Protein AF-A0A494BBL6-F1 (afdb_monomer_lite)

Foldseek 3Di:
DVLLVLVVVLVQVLCCVVPVPWDQPQDDPVLSVVLVVQLVQQALVFDDPVRDPLVVNQVVVCVRTPCSVVDDSVSVRVSSNVSSVVSVVVVVVVVVPDPPPDPPDD

Radius of gyration: 16.4 Å; chains: 1; bounding box: 32×55×35 Å

pLDDT: mean 82.19, std 13.13, range [45.22, 91.94]

Organism: Mus musculus (NCBI:txid10090)

InterPro domains:
  IPR060584 CUEDC2, N-terminal domain [PF27983] (4-101)

Sequence (106 aa):
MELERIVGSALLTFVQAHLPEADLSGLDEVIFSYVLGVLEDLGPSGPSEENFDMEAFTEMMEAYVPGFAHIPRGIIGDMMQKLSVQLSDARNKENLHPQSSCVQGQ

Secondary structure (DSSP, 8-state):
-HHHHHHHHHHHHHHHHH-TT--STT--HHHHHHHHHHHHHH-TT---TTT--HHHHHHHHHHHSTTGGGS-HHHHHHHHHHHHHHHHHHHHHHHT----------

Structure (mmCIF, N/CA/C/O backbone):
data_AF-A0A494BBL6-F1
#
_entry.id   AF-A0A494BBL6-F1
#
loop_
_atom_site.group_PDB
_atom_site.id
_atom_site.type_symbol
_atom_site.label_atom_id
_atom_site.label_alt_id
_atom_site.label_comp_id
_atom_site.label_asym_id
_atom_site.label_entity_id
_atom_site.label_seq_id
_atom_site.pdbx_PDB_ins_code
_atom_site.Cartn_x
_atom_site.Cartn_y
_atom_site.Cartn_z
_atom_site.occupancy
_atom_site.B_iso_or_equiv
_atom_site.auth_seq_id
_atom_site.auth_comp_id
_atom_site.auth_asym_id
_atom_site.auth_atom_id
_atom_site.pdbx_PDB_model_num
ATOM 1 N N . MET A 1 1 ? 2.565 14.249 0.331 1.00 68.62 1 MET A N 1
ATOM 2 C CA . MET A 1 1 ? 3.335 14.277 -0.935 1.00 68.62 1 MET A CA 1
ATOM 3 C C . MET A 1 1 ? 2.499 13.597 -2.026 1.00 68.62 1 MET A C 1
ATOM 5 O O . MET A 1 1 ? 1.539 12.916 -1.679 1.00 68.62 1 MET A O 1
ATOM 9 N N . GLU A 1 2 ? 2.738 13.834 -3.322 1.00 82.62 2 GLU A N 1
ATOM 10 C CA . GLU A 1 2 ? 1.906 13.235 -4.393 1.00 82.62 2 GLU A CA 1
ATOM 11 C C . GLU A 1 2 ? 2.046 11.703 -4.440 1.00 82.62 2 GLU A C 1
ATOM 13 O O . GLU A 1 2 ? 1.041 10.995 -4.464 1.00 82.62 2 GLU A O 1
ATOM 18 N N . LEU A 1 3 ? 3.276 11.194 -4.311 1.00 83.88 3 LEU A N 1
ATOM 19 C CA . LEU A 1 3 ? 3.571 9.757 -4.259 1.00 83.88 3 LEU A CA 1
ATOM 20 C C . LEU A 1 3 ? 2.823 9.042 -3.121 1.00 83.88 3 LEU A C 1
ATOM 22 O O . LEU A 1 3 ? 2.198 8.012 -3.354 1.00 83.88 3 LEU A O 1
ATOM 26 N N . GLU A 1 4 ? 2.815 9.609 -1.912 1.00 85.62 4 GLU A N 1
ATOM 27 C CA . GLU A 1 4 ? 2.078 9.046 -0.769 1.00 85.62 4 GLU A CA 1
ATOM 28 C C . GLU A 1 4 ? 0.574 8.943 -1.046 1.00 85.62 4 GLU A C 1
ATOM 30 O O . GLU A 1 4 ? -0.056 7.964 -0.657 1.00 85.62 4 GLU A O 1
ATOM 35 N N . ARG A 1 5 ? -0.015 9.918 -1.759 1.00 86.19 5 ARG A N 1
ATOM 36 C CA . ARG A 1 5 ? -1.436 9.844 -2.135 1.00 86.19 5 ARG A CA 1
ATOM 37 C C . ARG A 1 5 ? -1.700 8.725 -3.130 1.00 86.19 5 ARG A C 1
ATOM 39 O O . ARG A 1 5 ? -2.725 8.062 -3.016 1.00 86.19 5 ARG A O 1
ATOM 46 N N . ILE A 1 6 ? -0.803 8.522 -4.093 1.00 89.38 6 ILE A N 1
ATOM 47 C CA . ILE A 1 6 ? -0.920 7.442 -5.081 1.00 89.38 6 ILE A CA 1
ATOM 48 C C . ILE A 1 6 ? -0.834 6.092 -4.375 1.00 89.38 6 ILE A C 1
ATOM 50 O O . ILE A 1 6 ? -1.716 5.254 -4.555 1.00 89.38 6 ILE A O 1
ATOM 54 N N . VAL A 1 7 ? 0.180 5.915 -3.522 1.00 89.19 7 VAL A N 1
ATOM 55 C CA . VAL A 1 7 ? 0.366 4.698 -2.723 1.00 89.19 7 VAL A CA 1
ATOM 56 C C . VAL A 1 7 ? -0.845 4.459 -1.836 1.00 89.19 7 VAL A C 1
ATOM 58 O O . VAL A 1 7 ? -1.446 3.395 -1.921 1.00 89.19 7 VAL A O 1
ATOM 61 N N . GLY A 1 8 ? -1.265 5.459 -1.060 1.00 88.69 8 GLY A N 1
ATOM 62 C CA . GLY A 1 8 ? -2.414 5.350 -0.165 1.00 88.69 8 GLY A CA 1
ATOM 63 C C . GLY A 1 8 ? -3.716 5.041 -0.898 1.00 88.69 8 GLY A C 1
ATOM 64 O O . GLY A 1 8 ? -4.464 4.170 -0.469 1.00 88.69 8 GLY A O 1
ATOM 65 N N . SER A 1 9 ? -3.978 5.686 -2.037 1.00 89.81 9 SER A N 1
ATOM 66 C CA . SER A 1 9 ? -5.194 5.439 -2.819 1.00 89.81 9 SER A CA 1
ATOM 67 C C . SER A 1 9 ? -5.213 4.041 -3.442 1.00 89.81 9 SER A C 1
ATOM 69 O O . SER A 1 9 ? -6.256 3.382 -3.438 1.00 89.81 9 SER A O 1
ATOM 71 N N . ALA A 1 10 ? -4.080 3.573 -3.963 1.00 89.88 10 ALA A N 1
ATOM 72 C CA . ALA A 1 10 ? -3.972 2.243 -4.549 1.00 89.88 10 ALA A CA 1
ATOM 73 C C . ALA A 1 10 ? -4.017 1.142 -3.480 1.00 89.88 10 ALA A C 1
ATOM 75 O O . ALA A 1 10 ? -4.743 0.167 -3.668 1.00 89.88 10 ALA A O 1
ATOM 76 N N . LEU A 1 11 ? -3.335 1.323 -2.342 1.00 89.25 11 LEU A N 1
ATOM 77 C CA . LEU A 1 11 ? -3.452 0.422 -1.194 1.00 89.25 11 LEU A CA 1
ATOM 78 C C . LEU A 1 11 ? -4.880 0.376 -0.665 1.00 89.25 11 LEU A C 1
ATOM 80 O O . LEU A 1 11 ? -5.377 -0.711 -0.405 1.00 89.25 11 LEU A O 1
ATOM 84 N N . LEU A 1 12 ? -5.565 1.518 -0.556 1.00 89.31 12 LEU A N 1
ATOM 85 C CA . LEU A 1 12 ? -6.955 1.554 -0.094 1.00 89.31 12 LEU A CA 1
ATOM 86 C C . LEU A 1 12 ? -7.856 0.753 -1.024 1.00 89.31 12 LEU A C 1
ATOM 88 O O . LEU A 1 12 ? -8.627 -0.084 -0.571 1.00 89.31 12 LEU A O 1
ATOM 92 N N . THR A 1 13 ? -7.714 0.973 -2.330 1.00 90.81 13 THR A N 1
ATOM 93 C CA . THR A 1 13 ? -8.487 0.254 -3.347 1.00 90.81 13 THR A CA 1
ATOM 94 C C . THR A 1 13 ? -8.212 -1.249 -3.290 1.00 90.81 13 THR A C 1
ATOM 96 O O . THR A 1 13 ? -9.136 -2.053 -3.376 1.00 90.81 13 THR A O 1
ATOM 99 N N . PHE A 1 14 ? -6.946 -1.634 -3.122 1.00 91.06 14 PHE A N 1
ATOM 100 C CA . PHE A 1 14 ? -6.529 -3.028 -3.017 1.00 91.06 14 PHE A CA 1
ATOM 101 C C . PHE A 1 14 ? -7.078 -3.701 -1.759 1.00 91.06 14 PHE A C 1
ATOM 103 O O . PHE A 1 14 ? -7.701 -4.759 -1.836 1.00 91.06 14 PHE A O 1
ATOM 110 N N . VAL A 1 15 ? -6.883 -3.065 -0.606 1.00 89.62 15 VAL A N 1
ATOM 111 C CA . VAL A 1 15 ? -7.350 -3.571 0.680 1.00 89.62 15 VAL A CA 1
ATOM 112 C C . VAL A 1 15 ? -8.865 -3.672 0.672 1.00 89.62 15 VAL A C 1
ATOM 114 O O . VAL A 1 15 ? -9.367 -4.739 0.972 1.00 89.62 15 VAL A O 1
ATOM 117 N N . GLN A 1 16 ? -9.606 -2.669 0.202 1.00 89.44 16 GLN A N 1
ATOM 118 C CA . GLN A 1 16 ? -11.068 -2.762 0.115 1.00 89.44 16 GLN A CA 1
ATOM 119 C C . GLN A 1 16 ? -11.566 -3.856 -0.841 1.00 89.44 16 GLN A C 1
ATOM 121 O O . GLN A 1 16 ? -12.635 -4.422 -0.613 1.00 89.44 16 GLN A O 1
ATOM 126 N N . ALA A 1 17 ? -10.813 -4.176 -1.898 1.00 91.00 17 ALA A N 1
ATOM 127 C CA . ALA A 1 17 ? -11.179 -5.240 -2.831 1.00 91.00 17 ALA A CA 1
ATOM 128 C C . ALA A 1 17 ? -11.042 -6.647 -2.221 1.00 91.00 17 ALA A C 1
ATOM 130 O O . ALA A 1 17 ? -11.806 -7.543 -2.581 1.00 91.00 17 ALA A O 1
ATOM 131 N N . HIS A 1 18 ? -10.084 -6.845 -1.311 1.00 89.75 18 HIS A N 1
ATOM 132 C CA . HIS A 1 18 ? -9.803 -8.146 -0.688 1.00 89.75 18 HIS A CA 1
ATOM 133 C C . HIS A 1 18 ? -10.327 -8.274 0.749 1.00 89.75 18 HIS A C 1
ATOM 135 O O . HIS A 1 18 ? -10.677 -9.367 1.187 1.00 89.75 18 HIS A O 1
ATOM 141 N N . LEU A 1 19 ? -10.390 -7.159 1.465 1.00 89.25 19 LEU A N 1
ATOM 142 C CA . LEU A 1 19 ? -10.702 -6.999 2.880 1.00 89.25 19 LEU A CA 1
ATOM 143 C C . LEU A 1 19 ? -11.610 -5.761 3.038 1.00 89.25 19 LEU A C 1
ATOM 145 O O . LEU A 1 19 ? -11.155 -4.699 3.460 1.00 89.25 19 LEU A O 1
ATOM 149 N N . PRO A 1 20 ? -12.906 -5.861 2.702 1.00 86.00 20 PRO A N 1
ATOM 150 C CA . PRO A 1 20 ? -13.828 -4.722 2.758 1.00 86.00 20 PRO A CA 1
ATOM 151 C C . PRO A 1 20 ? -14.037 -4.168 4.178 1.00 86.00 20 PRO A C 1
ATOM 153 O O . PRO A 1 20 ? -14.505 -3.044 4.336 1.00 86.00 20 PRO A O 1
ATOM 156 N N . GLU A 1 21 ? -13.706 -4.957 5.201 1.00 84.69 21 GLU A N 1
ATOM 157 C CA . GLU A 1 21 ? -13.775 -4.580 6.617 1.00 84.69 21 GLU A CA 1
ATOM 158 C C . GLU A 1 21 ? -12.481 -3.928 7.125 1.00 84.69 21 GLU A C 1
ATOM 160 O O . GLU A 1 21 ? -12.465 -3.377 8.225 1.00 84.69 21 GLU A O 1
ATOM 165 N N . ALA A 1 22 ? -11.396 -4.002 6.349 1.00 84.06 22 ALA A N 1
ATOM 166 C CA . ALA A 1 22 ? -10.123 -3.420 6.725 1.00 84.06 22 ALA A CA 1
ATOM 167 C C . ALA A 1 22 ? -10.079 -1.934 6.366 1.00 84.06 22 ALA A C 1
ATOM 169 O O . ALA A 1 22 ? -10.544 -1.498 5.311 1.00 84.06 22 ALA A O 1
ATOM 170 N N . ASP A 1 23 ? -9.482 -1.163 7.265 1.00 81.94 23 ASP A N 1
ATOM 171 C CA . ASP A 1 23 ? -9.369 0.279 7.153 1.00 81.94 23 ASP A CA 1
ATOM 172 C C . ASP A 1 23 ? -7.901 0.706 7.227 1.00 81.94 23 ASP A C 1
ATOM 174 O O . ASP A 1 23 ? -7.096 0.106 7.940 1.00 81.94 23 ASP A O 1
ATOM 178 N N . LEU A 1 24 ? -7.554 1.745 6.466 1.00 81.25 24 LEU A N 1
ATOM 179 C CA . LEU A 1 24 ? -6.186 2.256 6.381 1.00 81.25 24 LEU A CA 1
ATOM 180 C C . LEU A 1 24 ? -5.919 3.450 7.302 1.00 81.25 24 LEU A C 1
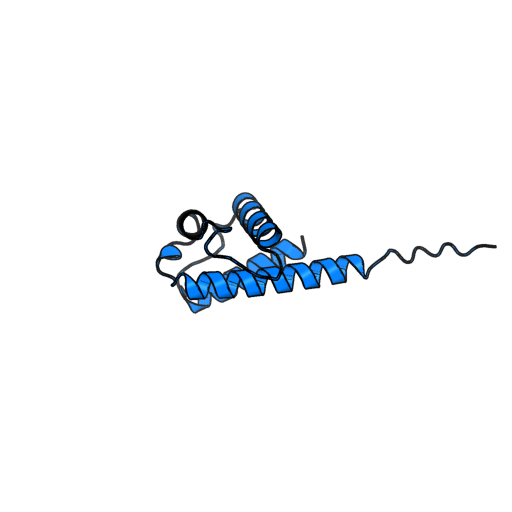ATOM 182 O O . LEU A 1 24 ? -4.834 4.022 7.230 1.00 81.25 24 LEU A O 1
ATOM 186 N N . SER A 1 25 ? -6.850 3.829 8.187 1.00 81.88 25 SER A N 1
ATOM 187 C CA . SER A 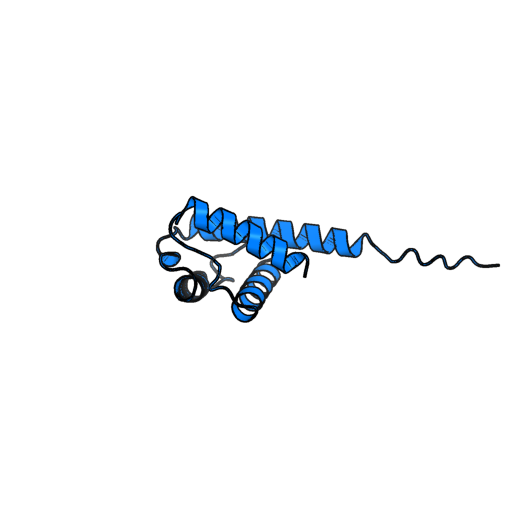1 25 ? -6.616 4.925 9.143 1.00 81.88 25 SER A CA 1
ATOM 188 C C . SER A 1 25 ? -5.509 4.607 10.149 1.00 81.88 25 SER A C 1
ATOM 190 O O . SER A 1 25 ? -5.037 5.515 10.824 1.00 81.88 25 SER A O 1
ATOM 192 N N . GLY A 1 26 ? -5.096 3.339 10.258 1.00 79.69 26 GLY A N 1
ATOM 193 C CA . GLY A 1 26 ? -3.942 2.924 11.054 1.00 79.69 26 GLY A CA 1
ATOM 194 C C . GLY A 1 26 ? -2.591 3.107 10.356 1.00 79.69 26 GLY A C 1
ATOM 195 O O . GLY A 1 26 ? -1.572 2.882 10.996 1.00 79.69 26 GLY A O 1
ATOM 196 N N . LEU A 1 27 ? -2.546 3.475 9.067 1.00 85.75 27 LEU A N 1
ATOM 197 C CA . LEU A 1 27 ? -1.281 3.693 8.363 1.00 85.75 27 LEU A CA 1
ATOM 198 C C . LEU A 1 27 ? -0.669 5.052 8.732 1.00 85.75 27 LEU A C 1
ATOM 200 O O . LEU A 1 27 ? -1.225 6.104 8.418 1.00 85.75 27 LEU A O 1
ATOM 204 N N . ASP A 1 28 ? 0.524 5.017 9.318 1.00 89.19 28 ASP A N 1
ATOM 205 C CA . ASP A 1 28 ? 1.345 6.194 9.613 1.00 89.19 28 ASP A CA 1
ATOM 206 C C . ASP A 1 28 ? 2.397 6.485 8.525 1.00 89.19 28 ASP A C 1
ATOM 208 O O . ASP A 1 28 ? 2.687 5.672 7.645 1.00 89.19 28 ASP A O 1
ATOM 212 N N . GLU A 1 29 ? 3.064 7.637 8.624 1.00 87.69 29 GLU A N 1
ATOM 213 C CA . GLU A 1 29 ? 4.190 8.004 7.748 1.00 87.69 29 GLU A CA 1
ATOM 214 C C . GLU A 1 29 ? 5.300 6.937 7.703 1.00 87.69 29 GLU A C 1
ATOM 216 O O . GLU A 1 29 ? 5.960 6.761 6.681 1.00 87.69 29 GLU A O 1
ATOM 221 N N . VAL A 1 30 ? 5.476 6.181 8.794 1.00 90.62 30 VAL A N 1
ATOM 222 C CA . VAL A 1 30 ? 6.489 5.125 8.912 1.00 90.62 30 VAL A CA 1
ATOM 223 C C . VAL A 1 30 ? 6.225 4.002 7.914 1.00 90.62 30 VAL A C 1
ATOM 225 O O . VAL A 1 30 ? 7.137 3.598 7.191 1.00 90.62 30 VAL A O 1
ATOM 228 N N . ILE A 1 31 ? 4.980 3.520 7.835 1.00 89.69 31 ILE A N 1
ATOM 229 C CA . ILE A 1 31 ? 4.629 2.439 6.910 1.00 89.69 31 ILE A CA 1
ATOM 230 C C . ILE A 1 31 ? 4.586 2.953 5.471 1.00 89.69 31 ILE A C 1
ATOM 232 O O . ILE A 1 31 ? 5.049 2.259 4.571 1.00 89.69 31 ILE A O 1
ATOM 236 N N . PHE A 1 32 ? 4.150 4.197 5.246 1.00 89.44 32 PHE A N 1
ATOM 237 C CA . PHE A 1 32 ? 4.245 4.819 3.923 1.00 89.44 32 PHE A CA 1
ATOM 238 C C . PHE A 1 32 ? 5.690 4.918 3.433 1.00 89.44 32 PHE A C 1
ATOM 240 O O . PHE A 1 32 ? 5.966 4.550 2.293 1.00 89.44 32 PHE A O 1
ATOM 247 N N . SER A 1 33 ? 6.613 5.360 4.287 1.00 90.38 33 SER A N 1
ATOM 248 C CA . SER A 1 33 ? 8.039 5.461 3.965 1.00 90.38 33 SER A CA 1
ATOM 249 C C . SER A 1 33 ? 8.653 4.088 3.675 1.00 90.38 33 SER A C 1
ATOM 251 O O . SER A 1 33 ? 9.372 3.927 2.690 1.00 90.38 33 SER A O 1
ATOM 253 N N . TYR A 1 34 ? 8.296 3.069 4.463 1.00 91.25 34 TYR A N 1
ATOM 254 C CA . TYR A 1 34 ? 8.704 1.685 4.212 1.00 91.25 34 TYR A CA 1
ATOM 255 C C . TYR A 1 34 ? 8.195 1.165 2.859 1.00 91.25 34 TYR A C 1
ATOM 257 O O . TYR A 1 34 ? 8.983 0.680 2.049 1.00 91.25 34 TYR A O 1
ATOM 265 N N . VAL A 1 35 ? 6.893 1.306 2.584 1.00 90.38 35 VAL A N 1
ATOM 266 C CA . VAL A 1 35 ? 6.270 0.857 1.329 1.00 90.38 35 VAL A CA 1
ATOM 267 C C . VAL A 1 35 ? 6.867 1.593 0.130 1.00 90.38 35 VAL A C 1
ATOM 269 O O . VAL A 1 35 ? 7.155 0.969 -0.886 1.00 90.38 35 VAL A O 1
ATOM 272 N N . LEU A 1 36 ? 7.085 2.905 0.236 1.00 89.19 36 LEU A N 1
ATOM 273 C CA . LEU A 1 36 ? 7.744 3.687 -0.809 1.00 89.19 36 LEU A CA 1
ATOM 274 C C . LEU A 1 36 ? 9.166 3.187 -1.066 1.00 89.19 36 LEU A C 1
ATOM 276 O O . LEU A 1 36 ?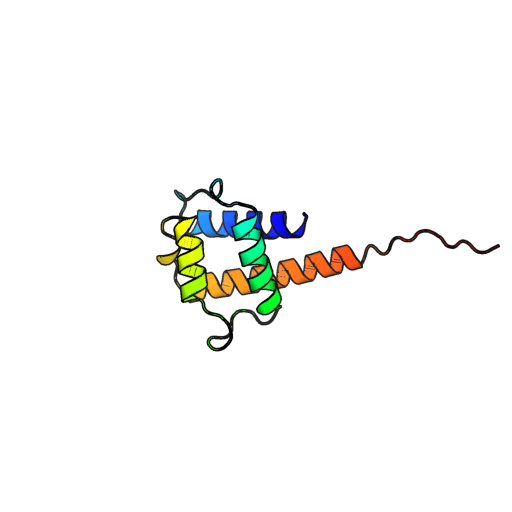 9.495 2.919 -2.216 1.00 89.19 36 LEU A O 1
ATOM 280 N N . GLY A 1 37 ? 9.967 2.986 -0.015 1.00 89.06 37 GLY A N 1
ATOM 281 C CA . GLY A 1 37 ? 11.327 2.460 -0.142 1.00 89.06 37 GLY A CA 1
ATOM 282 C C . GLY A 1 37 ? 11.365 1.084 -0.809 1.00 89.06 37 GLY A C 1
ATOM 283 O O . GLY A 1 37 ? 12.170 0.857 -1.708 1.00 89.06 37 GLY A O 1
ATOM 284 N N . VAL A 1 38 ? 10.434 0.199 -0.442 1.00 89.88 38 VAL A N 1
ATOM 285 C CA . VAL A 1 38 ? 10.243 -1.096 -1.107 1.00 89.88 38 VAL A CA 1
ATOM 286 C C . VAL A 1 38 ? 9.923 -0.911 -2.590 1.00 89.88 38 VAL A C 1
ATOM 288 O O . VAL A 1 38 ? 10.555 -1.524 -3.441 1.00 89.88 38 VAL A O 1
ATOM 291 N N . LEU A 1 39 ? 8.952 -0.065 -2.930 1.00 89.25 39 LEU A N 1
ATOM 292 C CA . LEU A 1 39 ? 8.528 0.130 -4.319 1.00 89.25 39 LEU A CA 1
ATOM 293 C C . LEU A 1 39 ? 9.616 0.781 -5.186 1.00 89.25 39 LEU A C 1
ATOM 295 O O . LEU A 1 39 ? 9.671 0.511 -6.391 1.00 89.25 39 LEU A O 1
ATOM 299 N N . GLU A 1 40 ? 10.466 1.618 -4.587 1.00 86.00 40 GLU A N 1
ATOM 300 C CA . GLU A 1 40 ? 11.650 2.192 -5.228 1.00 86.00 40 GLU A CA 1
ATOM 301 C C . GLU A 1 40 ? 12.745 1.150 -5.477 1.00 86.00 40 GLU A C 1
ATOM 303 O O . GLU A 1 40 ? 13.339 1.169 -6.555 1.00 86.00 40 GLU A O 1
ATOM 308 N N . ASP A 1 41 ? 12.980 0.237 -4.530 1.00 85.94 41 ASP A N 1
ATOM 309 C CA . ASP A 1 41 ? 13.943 -0.863 -4.678 1.00 85.94 41 ASP A CA 1
ATOM 310 C C . ASP A 1 41 ? 13.496 -1.875 -5.745 1.00 85.94 41 ASP A C 1
ATOM 312 O O . ASP A 1 41 ? 14.270 -2.255 -6.623 1.00 85.94 41 ASP A O 1
ATOM 316 N N . LEU A 1 42 ? 12.205 -2.226 -5.739 1.00 85.44 42 LEU A N 1
ATOM 317 C CA . LEU A 1 42 ? 11.592 -3.119 -6.725 1.00 85.44 42 LEU A CA 1
ATOM 318 C C . LEU A 1 42 ? 11.699 -2.590 -8.160 1.00 85.44 42 LEU A C 1
ATOM 320 O O . LEU A 1 42 ? 11.907 -3.352 -9.110 1.00 85.44 42 LEU A O 1
ATOM 324 N N . GLY A 1 43 ? 11.494 -1.283 -8.325 1.00 79.56 43 GLY A N 1
ATOM 325 C CA . GLY A 1 43 ? 11.413 -0.642 -9.629 1.00 79.56 43 GLY A CA 1
ATOM 326 C C . GLY A 1 43 ? 10.296 -1.199 -10.536 1.00 79.56 43 GLY A C 1
ATOM 327 O O . GLY A 1 43 ? 9.477 -2.034 -10.137 1.00 79.56 43 GLY A O 1
ATOM 328 N N . PRO A 1 44 ? 10.248 -0.761 -11.808 1.00 76.56 44 PRO A N 1
ATOM 329 C CA . PRO A 1 44 ? 9.157 -1.092 -12.731 1.00 76.56 44 PRO A CA 1
ATOM 330 C C . PRO A 1 44 ? 9.083 -2.583 -13.100 1.00 76.56 44 PRO A C 1
ATOM 332 O O . PRO A 1 44 ? 8.067 -3.032 -13.628 1.00 76.56 44 PRO A O 1
ATOM 335 N N . SER A 1 45 ? 10.140 -3.350 -12.826 1.00 78.06 45 SER A N 1
ATOM 336 C CA . SER A 1 45 ? 10.178 -4.802 -13.024 1.00 78.06 45 SER A CA 1
ATOM 337 C C . SER A 1 45 ? 9.310 -5.553 -12.003 1.00 78.06 45 SER A C 1
ATOM 339 O O . SER A 1 45 ? 8.810 -6.638 -12.302 1.00 78.06 45 SER A O 1
ATOM 341 N N . GLY A 1 46 ? 9.059 -4.957 -10.832 1.00 78.50 46 GLY A N 1
ATOM 342 C CA . GLY A 1 46 ? 8.289 -5.562 -9.749 1.00 78.50 46 GLY A CA 1
ATOM 343 C C . GLY A 1 46 ? 9.084 -6.575 -8.908 1.00 78.50 46 GLY A C 1
ATOM 344 O O . GLY A 1 46 ? 10.282 -6.774 -9.125 1.00 78.50 46 GLY A O 1
ATOM 345 N N . PRO A 1 47 ? 8.426 -7.218 -7.926 1.00 80.19 47 PRO A N 1
ATOM 346 C CA . PRO A 1 47 ? 9.072 -8.153 -7.007 1.00 80.19 47 PRO A CA 1
ATOM 347 C C . PRO A 1 47 ? 9.594 -9.397 -7.719 1.00 80.19 47 PRO A C 1
ATOM 349 O O . PRO A 1 47 ? 8.830 -10.180 -8.280 1.00 80.19 47 PRO A O 1
ATOM 352 N N . SER A 1 48 ? 10.914 -9.576 -7.660 1.00 72.81 48 SER A N 1
ATOM 353 C CA . SER A 1 48 ? 11.592 -10.824 -8.019 1.00 72.81 48 SER A CA 1
ATOM 354 C C . SER A 1 48 ? 11.705 -11.703 -6.774 1.00 72.81 48 SER A C 1
ATOM 356 O O . SER A 1 48 ? 12.030 -11.182 -5.709 1.00 72.81 48 SER A O 1
ATOM 358 N N . GLU A 1 49 ? 11.484 -13.019 -6.898 1.00 63.91 49 GLU A N 1
ATOM 359 C CA . GLU A 1 49 ? 11.514 -13.958 -5.755 1.00 63.91 49 GLU A CA 1
ATOM 360 C C . GLU A 1 49 ? 12.838 -13.924 -4.965 1.00 63.91 49 GLU A C 1
ATOM 362 O O . GLU A 1 49 ? 12.847 -14.270 -3.791 1.00 63.91 49 GLU A O 1
ATOM 367 N N . GLU A 1 50 ? 13.939 -13.475 -5.578 1.00 66.69 50 GLU A N 1
ATOM 368 C CA . GLU A 1 50 ? 15.264 -13.398 -4.942 1.00 66.69 50 GLU A CA 1
ATOM 369 C C . GLU A 1 50 ? 15.634 -12.005 -4.400 1.00 66.69 50 GLU A C 1
ATOM 371 O O . GLU A 1 50 ? 16.606 -11.890 -3.660 1.00 66.69 50 GLU A O 1
ATOM 376 N N . ASN A 1 51 ? 14.897 -10.946 -4.760 1.00 73.06 51 ASN A N 1
ATOM 377 C CA . ASN A 1 51 ? 15.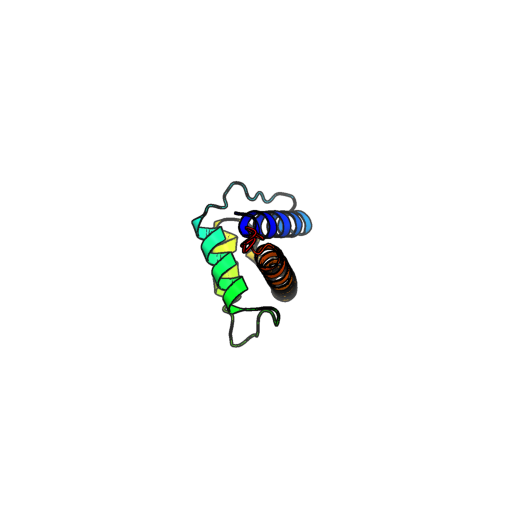262 -9.560 -4.416 1.00 73.06 51 ASN A CA 1
ATOM 378 C C . ASN A 1 51 ? 14.287 -8.905 -3.430 1.00 73.06 51 ASN A C 1
ATOM 380 O O . ASN A 1 51 ? 14.540 -7.797 -2.972 1.00 73.06 51 ASN A O 1
ATOM 384 N N . PHE A 1 52 ? 13.158 -9.553 -3.135 1.00 84.00 52 PHE A N 1
ATOM 385 C CA . PHE A 1 52 ? 12.114 -8.970 -2.308 1.00 84.00 52 PHE A CA 1
ATOM 386 C C . PHE A 1 52 ? 11.564 -9.954 -1.280 1.00 84.00 52 PHE A C 1
ATOM 388 O O . PHE A 1 52 ? 10.920 -10.946 -1.629 1.00 84.00 52 PHE A O 1
ATOM 395 N N . ASP A 1 53 ? 11.747 -9.616 -0.005 1.00 88.00 53 ASP A N 1
ATOM 396 C CA . ASP A 1 53 ? 11.186 -10.351 1.124 1.00 88.00 53 ASP A CA 1
ATOM 397 C C . ASP A 1 53 ? 9.680 -10.094 1.252 1.00 88.00 53 ASP A C 1
ATOM 399 O O . ASP A 1 53 ? 9.201 -9.294 2.061 1.00 88.00 53 ASP A O 1
ATOM 403 N N . MET A 1 54 ? 8.909 -10.808 0.432 1.00 87.25 54 MET A N 1
ATOM 404 C CA . MET A 1 54 ? 7.453 -10.699 0.421 1.00 87.25 54 MET A CA 1
ATOM 405 C C . MET A 1 54 ? 6.820 -11.109 1.750 1.00 87.25 54 MET A C 1
ATOM 407 O O . MET A 1 54 ? 5.814 -10.518 2.139 1.00 87.25 54 MET A O 1
ATOM 411 N N . GLU A 1 55 ? 7.397 -12.088 2.450 1.00 89.56 55 GLU A N 1
ATOM 412 C CA . GLU A 1 55 ? 6.923 -12.485 3.779 1.00 89.56 55 GLU A CA 1
ATOM 413 C C . GLU A 1 55 ? 7.075 -11.328 4.770 1.00 89.56 55 GLU A C 1
ATOM 415 O O . GLU A 1 55 ? 6.078 -10.902 5.345 1.00 89.56 55 GLU A O 1
ATOM 420 N N . ALA A 1 56 ? 8.263 -10.720 4.852 1.00 90.12 56 ALA A N 1
ATOM 421 C CA . ALA A 1 56 ? 8.517 -9.589 5.745 1.00 90.12 56 ALA A CA 1
ATOM 422 C C . ALA A 1 56 ? 7.619 -8.381 5.435 1.00 90.12 56 ALA A C 1
ATOM 424 O O . ALA A 1 56 ? 7.098 -7.740 6.347 1.00 90.12 56 ALA A O 1
ATOM 425 N N . PHE A 1 57 ? 7.388 -8.081 4.152 1.00 91.50 57 PHE A N 1
ATOM 426 C CA . PHE A 1 57 ? 6.443 -7.032 3.767 1.00 91.50 57 PHE A CA 1
ATOM 427 C C . PHE A 1 57 ? 5.020 -7.352 4.216 1.00 91.50 57 PHE A C 1
ATOM 429 O O . PHE A 1 57 ? 4.309 -6.480 4.709 1.00 91.50 57 PHE A O 1
ATOM 436 N N . THR A 1 58 ? 4.595 -8.597 4.026 1.00 91.25 58 THR A N 1
ATOM 437 C CA . THR A 1 58 ? 3.246 -9.037 4.372 1.00 91.25 58 THR A CA 1
ATOM 438 C C . THR A 1 58 ? 3.033 -9.000 5.884 1.00 91.25 58 THR A C 1
ATOM 440 O O . THR A 1 58 ? 2.001 -8.506 6.326 1.00 91.25 58 THR A O 1
ATOM 443 N N . GLU A 1 59 ? 4.021 -9.435 6.670 1.00 91.94 59 GLU A N 1
ATOM 444 C CA . GLU A 1 59 ? 4.015 -9.334 8.134 1.00 91.94 59 GLU A CA 1
ATOM 445 C C . GLU A 1 59 ? 3.952 -7.875 8.598 1.00 91.94 59 GLU A C 1
ATOM 447 O O . GLU A 1 59 ? 3.133 -7.523 9.448 1.00 91.94 59 GLU A O 1
ATOM 452 N N . MET A 1 60 ? 4.770 -7.005 7.997 1.00 91.56 60 MET A N 1
ATOM 453 C CA . MET A 1 60 ? 4.732 -5.571 8.277 1.00 91.56 60 MET A CA 1
ATOM 454 C C . MET A 1 60 ? 3.355 -4.991 7.973 1.00 91.56 60 MET A C 1
ATOM 456 O O . MET A 1 60 ? 2.809 -4.273 8.799 1.00 91.56 60 MET A O 1
ATOM 460 N N . MET A 1 61 ? 2.765 -5.323 6.825 1.00 91.19 61 MET A N 1
ATOM 461 C CA . MET A 1 61 ? 1.440 -4.842 6.445 1.00 91.19 61 MET A CA 1
ATOM 462 C C . MET A 1 61 ? 0.327 -5.396 7.334 1.00 91.19 61 MET A C 1
ATOM 464 O O . MET A 1 61 ? -0.598 -4.653 7.651 1.00 91.19 61 MET A O 1
ATOM 468 N N . GLU A 1 62 ? 0.407 -6.653 7.771 1.00 91.25 62 GLU A N 1
ATOM 469 C CA . GLU A 1 62 ? -0.583 -7.266 8.664 1.00 91.25 62 GLU A CA 1
ATOM 470 C C . GLU A 1 62 ? -0.674 -6.549 10.016 1.00 91.25 62 GLU A C 1
ATOM 472 O O . GLU A 1 62 ? -1.770 -6.400 10.560 1.00 91.25 62 GLU A O 1
ATOM 477 N N . ALA A 1 63 ? 0.451 -6.042 10.530 1.00 90.75 63 ALA A N 1
ATOM 478 C CA . ALA A 1 63 ? 0.478 -5.284 11.778 1.00 90.75 63 ALA A CA 1
ATOM 479 C C . ALA A 1 63 ? -0.381 -4.004 11.728 1.00 90.75 63 ALA A C 1
ATOM 481 O O . ALA A 1 63 ? -0.859 -3.550 12.769 1.00 90.75 63 ALA A O 1
ATOM 482 N N . TYR A 1 64 ? -0.598 -3.443 10.534 1.00 89.62 64 TYR A N 1
ATOM 483 C CA . TYR A 1 64 ? -1.436 -2.258 10.322 1.00 89.62 64 TYR A CA 1
ATOM 484 C C . TYR A 1 64 ? -2.806 -2.594 9.726 1.00 89.62 64 TYR A C 1
ATOM 486 O O . TYR A 1 64 ? -3.799 -1.942 10.042 1.00 89.62 64 TYR A O 1
ATOM 494 N N . VAL A 1 65 ? -2.86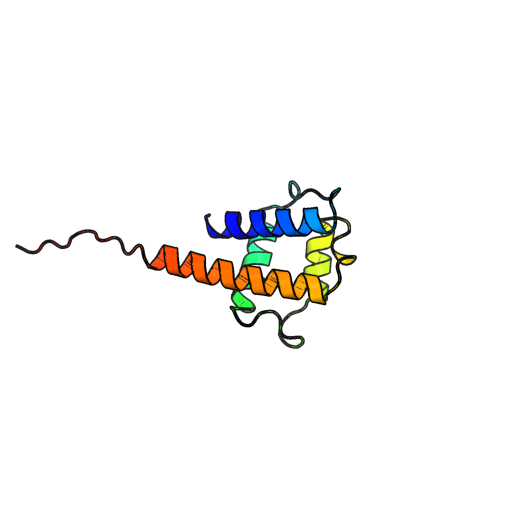1 -3.600 8.854 1.00 89.62 65 VAL A N 1
ATOM 495 C CA . VAL A 1 65 ? -4.041 -4.004 8.092 1.00 89.62 65 VAL A CA 1
ATOM 496 C C . VAL A 1 65 ? -4.365 -5.459 8.444 1.00 89.62 65 VAL A C 1
ATOM 498 O O . VAL A 1 65 ? -3.822 -6.385 7.837 1.00 89.62 65 VAL A O 1
ATOM 501 N N . PRO A 1 66 ? -5.250 -5.703 9.423 1.00 89.06 66 PRO A N 1
ATOM 502 C CA . PRO A 1 66 ? -5.558 -7.060 9.854 1.00 89.06 66 PRO A CA 1
ATOM 503 C C . PRO A 1 66 ? -6.153 -7.880 8.703 1.00 89.06 66 PRO A C 1
ATOM 505 O O . PRO A 1 66 ? -7.075 -7.442 8.015 1.00 89.06 66 PRO A O 1
ATOM 508 N N . GLY A 1 67 ? -5.619 -9.087 8.499 1.00 88.81 67 GLY A N 1
ATOM 509 C CA . GLY A 1 67 ? -6.007 -9.974 7.400 1.00 88.81 67 GLY A CA 1
ATOM 510 C C . GLY A 1 67 ? -5.213 -9.766 6.109 1.00 88.81 67 GLY A C 1
ATOM 511 O O . GLY A 1 67 ? -5.438 -10.503 5.149 1.00 88.81 67 GLY A O 1
ATOM 512 N N . PHE A 1 68 ? -4.262 -8.823 6.067 1.00 90.69 68 PHE A N 1
ATOM 513 C CA . PHE A 1 68 ? -3.418 -8.615 4.888 1.00 90.69 68 PHE A CA 1
ATOM 514 C C . PHE A 1 68 ? -2.606 -9.866 4.523 1.00 90.69 68 PHE A C 1
ATOM 516 O O . PHE A 1 68 ? -2.497 -10.180 3.338 1.00 90.69 68 PHE A O 1
ATOM 523 N N . ALA A 1 69 ? -2.134 -10.652 5.502 1.00 90.75 69 ALA A N 1
ATOM 524 C CA . ALA A 1 69 ? -1.414 -11.895 5.212 1.00 90.75 69 ALA A CA 1
ATOM 525 C C . ALA A 1 69 ? -2.281 -13.022 4.641 1.00 90.75 69 ALA A C 1
ATOM 527 O O . ALA A 1 69 ? -1.752 -14.007 4.128 1.00 90.75 69 ALA A O 1
ATOM 528 N N . HIS A 1 70 ? -3.610 -12.885 4.660 1.00 91.12 70 HIS A N 1
ATOM 529 C CA . HIS A 1 70 ? -4.492 -13.820 3.963 1.00 91.12 70 HIS A CA 1
ATOM 530 C C . HIS A 1 70 ? -4.531 -13.576 2.448 1.00 91.12 70 HIS A C 1
ATOM 532 O O . HIS A 1 70 ? -5.028 -14.424 1.701 1.00 91.12 70 HIS A O 1
ATOM 538 N N . ILE A 1 71 ? -4.033 -12.429 1.974 1.00 91.19 71 ILE A N 1
ATOM 539 C CA . ILE A 1 71 ? -4.028 -12.104 0.552 1.00 91.19 71 ILE A CA 1
ATOM 540 C C . ILE A 1 71 ? -2.943 -12.937 -0.148 1.00 91.19 71 ILE A C 1
ATOM 542 O O . ILE A 1 71 ? -1.802 -12.986 0.312 1.00 91.19 71 ILE A O 1
ATOM 546 N N . PRO A 1 72 ? -3.245 -13.596 -1.284 1.00 91.12 72 PRO A N 1
ATOM 547 C CA . PRO A 1 72 ? -2.260 -14.425 -1.962 1.00 91.12 72 PRO A CA 1
ATOM 548 C C . PRO A 1 72 ? -1.045 -13.613 -2.420 1.00 91.12 72 PRO A C 1
ATOM 550 O O . PRO A 1 72 ? -1.190 -12.585 -3.082 1.00 91.12 72 PRO A O 1
ATOM 553 N N . ARG A 1 73 ? 0.157 -14.151 -2.188 1.00 87.69 73 ARG A N 1
ATOM 554 C CA . ARG A 1 73 ? 1.447 -13.582 -2.624 1.00 87.69 73 ARG A CA 1
ATOM 555 C C . ARG A 1 73 ? 1.466 -13.067 -4.069 1.00 87.69 73 ARG A C 1
ATOM 557 O O . ARG A 1 73 ? 1.952 -11.975 -4.339 1.00 87.69 73 ARG A O 1
ATOM 564 N N . GLY A 1 74 ? 0.875 -13.815 -5.005 1.00 88.38 74 GLY A N 1
ATOM 565 C CA . GLY A 1 74 ? 0.811 -13.409 -6.415 1.00 88.38 74 GLY A CA 1
ATOM 566 C C . GLY A 1 74 ? -0.012 -12.136 -6.648 1.00 88.38 74 GLY A C 1
ATOM 567 O O . GLY A 1 74 ? 0.303 -11.356 -7.538 1.00 88.38 74 GLY A O 1
ATOM 568 N N . ILE A 1 75 ? -1.031 -11.902 -5.820 1.00 91.38 75 ILE A N 1
ATOM 569 C CA . ILE A 1 75 ? -1.897 -10.722 -5.883 1.00 91.38 75 ILE A CA 1
ATOM 570 C C . ILE A 1 75 ? -1.203 -9.505 -5.258 1.00 91.38 75 ILE A C 1
ATOM 572 O O . ILE A 1 75 ? -1.240 -8.417 -5.828 1.00 91.38 75 ILE A O 1
ATOM 576 N N . ILE A 1 76 ? -0.501 -9.701 -4.136 1.00 90.50 76 ILE A N 1
ATOM 577 C CA . ILE A 1 76 ? 0.345 -8.666 -3.517 1.00 90.50 76 ILE A CA 1
ATOM 578 C C . ILE A 1 76 ? 1.458 -8.240 -4.486 1.00 90.50 76 ILE A C 1
ATOM 580 O O . ILE A 1 76 ? 1.692 -7.048 -4.677 1.00 90.50 76 ILE A O 1
ATOM 584 N N . GLY A 1 77 ? 2.107 -9.203 -5.149 1.00 89.44 77 GLY A N 1
ATOM 585 C CA . GLY A 1 77 ? 3.159 -8.924 -6.125 1.00 89.44 77 GLY A CA 1
ATOM 586 C C . GLY A 1 77 ? 2.673 -8.122 -7.337 1.00 89.44 77 GLY A C 1
ATOM 587 O O . GLY A 1 77 ? 3.325 -7.156 -7.735 1.00 89.44 77 GLY A O 1
ATOM 588 N N . ASP A 1 78 ? 1.501 -8.462 -7.882 1.00 90.00 78 ASP A N 1
ATOM 589 C CA . ASP A 1 78 ? 0.860 -7.697 -8.962 1.00 90.00 78 ASP A CA 1
ATOM 590 C C . ASP A 1 78 ? 0.525 -6.259 -8.524 1.00 90.00 78 ASP A C 1
ATOM 592 O O . ASP A 1 78 ? 0.809 -5.303 -9.252 1.00 90.00 78 ASP A O 1
ATOM 596 N N . MET A 1 79 ? 0.004 -6.081 -7.303 1.00 91.31 79 MET A N 1
ATOM 597 C CA . MET A 1 79 ? -0.245 -4.756 -6.727 1.00 91.31 79 MET A CA 1
ATOM 598 C C . MET A 1 79 ? 1.045 -3.935 -6.626 1.00 91.31 79 MET A C 1
ATOM 600 O O . MET A 1 79 ? 1.059 -2.778 -7.046 1.00 91.31 79 MET A O 1
ATOM 604 N N . MET A 1 80 ? 2.129 -4.514 -6.104 1.00 90.06 80 MET A N 1
ATOM 605 C CA . MET A 1 80 ? 3.420 -3.828 -5.984 1.00 90.06 80 MET A CA 1
ATOM 606 C C . MET A 1 80 ? 3.991 -3.410 -7.329 1.00 90.06 80 MET A C 1
ATOM 608 O O . MET A 1 80 ? 4.460 -2.284 -7.472 1.00 90.06 80 MET A O 1
ATOM 612 N N . GLN A 1 81 ? 3.923 -4.288 -8.330 1.00 88.69 81 GLN A N 1
ATOM 613 C CA . GLN A 1 81 ? 4.385 -3.956 -9.671 1.00 88.69 81 GLN A CA 1
ATOM 614 C C . GLN A 1 81 ? 3.578 -2.782 -10.244 1.00 88.69 81 GLN A C 1
ATOM 616 O O . GLN A 1 81 ? 4.155 -1.795 -10.702 1.00 88.69 81 GLN A O 1
ATOM 621 N N . LYS A 1 82 ? 2.243 -2.834 -10.151 1.00 90.12 82 LYS A N 1
ATOM 622 C CA . LYS A 1 82 ? 1.365 -1.735 -10.589 1.00 90.12 82 LYS A CA 1
ATOM 623 C C . LYS A 1 82 ? 1.662 -0.430 -9.855 1.00 90.12 82 LYS A C 1
ATOM 625 O O . LYS A 1 82 ? 1.663 0.635 -10.469 1.00 90.12 82 LYS A O 1
ATOM 630 N N . LEU A 1 83 ? 1.901 -0.499 -8.550 1.00 90.81 83 LEU A N 1
ATOM 631 C CA . LEU A 1 83 ? 2.268 0.647 -7.725 1.00 90.81 83 LEU A CA 1
ATOM 632 C C . LEU A 1 83 ? 3.617 1.240 -8.136 1.00 90.81 83 LEU A C 1
ATOM 634 O O . LEU A 1 83 ? 3.706 2.452 -8.308 1.00 90.81 83 LEU A O 1
ATOM 638 N N . SER A 1 84 ? 4.640 0.411 -8.349 1.00 89.19 84 SER A N 1
ATOM 639 C CA . SER A 1 84 ? 5.969 0.882 -8.749 1.00 89.19 84 SER A CA 1
ATOM 640 C C . SER A 1 84 ? 5.947 1.557 -10.127 1.00 89.19 84 SER A C 1
ATOM 642 O O . SER A 1 84 ? 6.560 2.610 -10.323 1.00 89.19 84 SER A O 1
ATOM 644 N N . VAL A 1 85 ? 5.150 1.035 -11.069 1.00 88.62 85 VAL A N 1
ATOM 645 C CA . VAL A 1 85 ? 4.918 1.682 -12.372 1.00 88.62 85 VAL A CA 1
ATOM 646 C C . VAL A 1 85 ? 4.225 3.038 -12.209 1.00 88.62 85 VAL A C 1
ATOM 648 O O . VAL A 1 85 ? 4.669 4.021 -12.799 1.00 88.62 85 VAL A O 1
ATOM 651 N N . GLN A 1 86 ? 3.174 3.125 -11.386 1.00 88.62 86 GLN A N 1
ATOM 652 C CA . GLN A 1 86 ? 2.475 4.392 -11.126 1.00 88.62 86 GLN A CA 1
ATOM 653 C C . GLN A 1 86 ? 3.375 5.427 -10.442 1.00 88.62 86 GLN A C 1
ATOM 655 O O . GLN A 1 86 ? 3.356 6.596 -10.817 1.00 88.62 86 GLN A O 1
ATOM 660 N N . LEU A 1 87 ? 4.189 5.003 -9.474 1.00 87.44 87 LEU A N 1
ATOM 661 C CA . LEU A 1 87 ? 5.183 5.849 -8.811 1.00 87.44 87 LEU A CA 1
ATOM 662 C C . LEU A 1 87 ? 6.232 6.364 -9.797 1.00 87.44 87 LEU A C 1
ATOM 664 O O . LEU A 1 87 ? 6.575 7.545 -9.776 1.00 87.44 87 LEU A O 1
ATOM 668 N N . SER A 1 88 ? 6.707 5.494 -10.687 1.00 85.56 88 SER A N 1
ATOM 669 C CA . SER A 1 88 ? 7.662 5.856 -11.735 1.00 85.56 88 SER A CA 1
ATOM 670 C C . SER A 1 88 ? 7.071 6.879 -12.713 1.00 85.56 88 SER A C 1
ATOM 672 O O . SER A 1 88 ? 7.746 7.852 -13.052 1.00 85.56 88 SER A O 1
ATOM 674 N N . ASP A 1 89 ? 5.810 6.707 -13.130 1.00 85.75 89 ASP A N 1
ATOM 675 C CA . ASP A 1 89 ? 5.089 7.660 -13.989 1.00 85.75 89 ASP A CA 1
ATOM 676 C C . ASP A 1 89 ? 4.867 9.008 -13.291 1.00 85.75 89 ASP A C 1
ATOM 678 O O . ASP A 1 89 ? 5.168 10.059 -13.856 1.00 85.75 89 ASP A O 1
ATOM 682 N N . ALA A 1 90 ? 4.413 8.989 -12.036 1.00 85.62 90 ALA A N 1
ATOM 683 C CA . ALA A 1 90 ? 4.201 10.197 -11.244 1.00 85.62 90 ALA A CA 1
ATOM 684 C C . ALA A 1 90 ? 5.504 10.969 -11.016 1.00 85.62 90 ALA A C 1
ATOM 686 O O . ALA A 1 90 ? 5.544 12.184 -11.191 1.00 85.62 90 ALA A O 1
ATOM 687 N N . ARG A 1 91 ? 6.609 10.268 -10.727 1.00 81.19 91 ARG A N 1
ATOM 688 C CA . ARG A 1 91 ? 7.931 10.893 -10.597 1.00 81.19 91 ARG A CA 1
ATOM 689 C C . ARG A 1 91 ? 8.433 11.481 -11.913 1.00 81.19 91 ARG A C 1
ATOM 691 O O . ARG A 1 91 ? 9.090 12.524 -11.905 1.00 81.19 91 ARG A O 1
ATOM 698 N N . ASN A 1 92 ? 8.139 10.827 -13.037 1.00 77.81 92 ASN A N 1
ATOM 699 C CA . ASN A 1 92 ? 8.457 11.349 -14.362 1.00 77.81 92 ASN A CA 1
ATOM 700 C C . ASN A 1 92 ? 7.656 12.628 -14.646 1.00 77.81 92 ASN A C 1
ATOM 702 O O . ASN A 1 92 ? 8.239 13.629 -15.049 1.00 77.81 92 ASN A O 1
ATOM 706 N N . LYS A 1 93 ? 6.357 12.642 -14.331 1.00 73.38 93 LYS A N 1
ATOM 707 C CA . LYS A 1 93 ? 5.497 13.830 -14.434 1.00 73.38 93 LYS A CA 1
ATOM 708 C C . LYS A 1 93 ? 5.967 14.987 -13.554 1.00 73.38 93 LYS A C 1
ATOM 710 O O . LYS A 1 93 ? 6.089 16.095 -14.061 1.00 73.38 93 LYS A O 1
ATOM 715 N N . GLU A 1 94 ? 6.320 14.727 -12.296 1.00 64.38 94 GLU A N 1
ATOM 716 C CA . GLU A 1 94 ? 6.925 15.730 -11.404 1.00 64.38 94 GLU A CA 1
ATOM 717 C C . GLU A 1 94 ? 8.238 16.294 -11.989 1.00 64.38 94 GLU A C 1
ATOM 719 O O . GLU A 1 94 ? 8.497 17.491 -11.887 1.00 64.38 94 GLU A O 1
ATOM 724 N N . ASN A 1 95 ? 9.046 15.472 -12.677 1.00 57.38 95 ASN A N 1
ATOM 725 C CA . ASN A 1 95 ? 10.260 15.923 -13.379 1.00 57.38 95 ASN A CA 1
ATOM 726 C C . ASN A 1 95 ? 9.981 16.663 -14.702 1.00 57.38 95 ASN A C 1
ATOM 728 O O . ASN A 1 95 ? 10.782 17.503 -15.112 1.00 57.38 95 ASN A O 1
ATOM 732 N N . LEU A 1 96 ? 8.859 16.380 -15.372 1.00 53.66 96 LEU A N 1
ATOM 733 C CA . LEU A 1 96 ? 8.390 17.079 -16.577 1.00 53.66 96 LEU A CA 1
ATOM 734 C C . LEU A 1 96 ? 7.779 18.452 -16.273 1.00 53.66 96 LEU A C 1
ATOM 736 O O . LEU A 1 96 ? 7.410 19.175 -17.201 1.00 53.66 96 LEU A O 1
ATOM 740 N N . HIS A 1 97 ? 7.744 18.850 -15.003 1.00 45.66 97 HIS A N 1
ATOM 741 C CA . HIS A 1 97 ? 7.606 20.235 -14.585 1.00 45.66 97 HIS A CA 1
ATOM 742 C C . HIS A 1 97 ? 8.994 20.822 -14.262 1.00 45.66 97 HIS A C 1
ATOM 744 O O . HIS A 1 97 ? 9.232 21.210 -13.114 1.00 45.66 97 HIS A O 1
ATOM 750 N N . PRO A 1 98 ? 9.952 20.946 -15.211 1.00 45.72 98 PRO A N 1
ATOM 751 C CA . PRO A 1 98 ? 11.027 21.878 -14.957 1.00 45.72 98 PRO A CA 1
ATOM 752 C C . PRO A 1 98 ? 10.340 23.228 -14.787 1.00 45.72 98 PRO A C 1
ATOM 754 O O . PRO A 1 98 ? 9.533 23.641 -15.628 1.00 45.72 98 PRO A O 1
ATOM 757 N N . GLN A 1 99 ? 10.635 23.903 -13.679 1.00 46.19 99 GLN A N 1
ATOM 758 C CA . GLN A 1 99 ? 10.438 25.334 -13.580 1.00 46.19 99 GLN A CA 1
ATOM 759 C C . GLN A 1 99 ? 10.976 25.948 -14.874 1.00 46.19 99 GLN A C 1
ATOM 761 O O . GLN A 1 99 ? 12.176 26.164 -15.031 1.00 46.19 99 GLN A O 1
ATOM 766 N N . SER A 1 100 ? 10.076 26.254 -15.804 1.00 45.31 100 SER A N 1
ATOM 767 C CA . SER A 1 100 ? 10.323 27.193 -16.883 1.00 45.31 100 SER A CA 1
ATOM 768 C C . SER A 1 100 ? 10.313 28.571 -16.230 1.00 45.31 100 SER A C 1
ATOM 770 O O . SER A 1 100 ? 9.447 29.397 -16.486 1.00 45.31 100 SER A O 1
ATOM 772 N N . SER A 1 101 ? 11.239 28.802 -15.295 1.00 45.25 101 SER A N 1
ATOM 773 C CA . SER A 1 101 ? 11.596 30.148 -14.896 1.00 45.25 101 SER A CA 1
ATOM 774 C C . SER A 1 101 ? 12.433 30.673 -16.042 1.00 45.25 101 SER A C 1
ATOM 776 O O . SER A 1 101 ? 13.630 30.410 -16.131 1.00 45.25 101 SER A O 1
ATOM 778 N N . CYS A 1 102 ? 11.737 31.327 -16.965 1.00 45.22 102 CYS A N 1
ATOM 779 C CA . CYS A 1 102 ? 12.263 32.081 -18.081 1.00 45.22 102 CYS A CA 1
ATOM 780 C C . CYS A 1 102 ? 13.584 32.769 -17.707 1.00 45.22 102 CYS A C 1
ATOM 782 O O . CYS A 1 102 ? 13.585 33.824 -17.078 1.00 45.22 102 CYS A O 1
ATOM 784 N N . VAL A 1 103 ? 14.715 32.216 -18.143 1.00 51.72 103 VAL A N 1
ATOM 785 C CA . VAL A 1 103 ? 15.917 33.020 -18.372 1.00 51.72 103 VAL A CA 1
ATOM 786 C C . VAL A 1 103 ? 15.727 33.696 -19.723 1.00 51.72 103 VAL A C 1
ATOM 788 O O . VAL A 1 103 ? 16.251 33.278 -20.751 1.00 51.72 103 VAL A O 1
ATOM 791 N N . GLN A 1 104 ? 14.868 34.716 -19.735 1.00 47.62 104 GLN 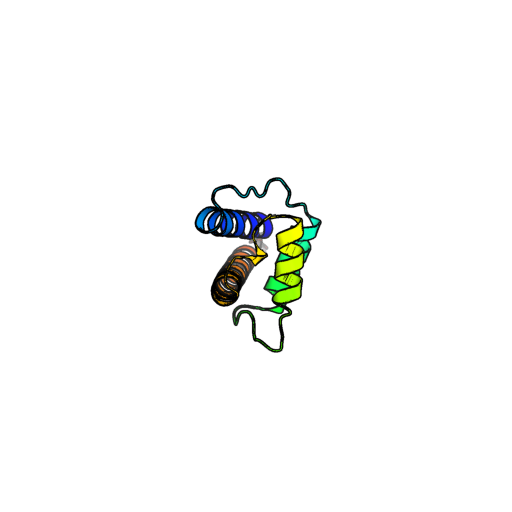A N 1
ATOM 792 C CA . GLN A 1 104 ? 14.754 35.614 -20.870 1.00 47.62 104 GLN A CA 1
ATOM 793 C C . GLN A 1 104 ? 16.006 36.489 -20.863 1.00 47.62 104 GLN A C 1
ATOM 795 O O . GLN A 1 104 ? 16.087 37.475 -20.137 1.00 47.62 104 GLN A O 1
ATOM 800 N N . GLY A 1 105 ? 17.009 36.063 -21.626 1.00 59.41 105 GLY A N 1
ATOM 801 C CA . GLY A 1 105 ? 18.151 36.901 -21.947 1.00 59.41 105 GLY A CA 1
ATOM 802 C C . GLY A 1 105 ? 17.691 38.141 -22.709 1.00 59.41 105 GLY A C 1
ATOM 803 O O . GLY A 1 105 ? 16.924 38.020 -23.667 1.00 59.41 105 GLY A O 1
ATOM 804 N N . GLN A 1 106 ? 18.170 39.304 -22.271 1.00 51.62 106 GLN A N 1
ATOM 805 C CA . GLN A 1 106 ? 18.438 40.485 -23.092 1.00 51.62 106 GLN A CA 1
ATOM 806 C C . GLN A 1 106 ? 19.691 41.167 -22.554 1.00 51.62 106 GLN A C 1
ATOM 808 O O . GLN A 1 106 ? 19.823 41.237 -21.311 1.00 51.62 106 GLN A O 1
#